Protein AF-A0A653CQY6-F1 (afdb_monomer)

Mean predicted aligned error: 9.06 Å

Solvent-accessible surface area (backbone atoms only — not comparable to full-atom values): 3576 Å² total; per-residue (Å²): 110,68,61,95,88,43,75,68,76,71,79,86,81,50,93,80,80,88,88,87,62,97,44,70,69,56,42,52,54,52,49,54,53,48,48,59,56,30,49,78,72,75,44,80,86,72,94,68,80,86,131

Foldseek 3Di:
DADPNDDDPDPPPDLDDDDDDPDPVSVVVVVVVVQVVCVVVVHDDDPDDDD

pLDDT: mean 77.07, std 12.74, range [48.38, 92.88]

Secondary structure (DSSP, 8-state):
-EETTEE---TTS-S------SSHHHHHHHHHHHHHHHHTTTPPP-SS---

Organism: Callosobruchus maculatus (NCBI:txid64391)

Sequence (51 aa):
ITIGGSKIFNLKFADDTTLIAASQEELVALLNILEQHSAAYGLVLTTTRPR

Radius of gyration: 11.48 Å; Cα contacts (8 Å, |Δi|>4): 16; chains: 1; bounding box: 22×30×28 Å

Structure (mmCIF, N/CA/C/O backbone):
data_AF-A0A653CQY6-F1
#
_entry.id   AF-A0A653CQY6-F1
#
loop_
_atom_site.group_PDB
_atom_site.id
_atom_site.type_symbol
_atom_site.label_atom_id
_atom_site.label_alt_id
_atom_site.label_comp_id
_atom_site.label_asym_id
_atom_site.label_entity_id
_atom_site.label_seq_id
_atom_site.pdbx_PDB_ins_code
_atom_site.Cartn_x
_atom_site.Cartn_y
_atom_site.Cartn_z
_atom_site.occupancy
_atom_site.B_iso_or_equiv
_atom_site.auth_seq_id
_atom_site.auth_comp_id
_atom_site.auth_asym_id
_atom_site.auth_atom_id
_atom_site.pdbx_PDB_model_num
ATOM 1 N N . ILE A 1 1 ? -2.699 -11.650 -4.927 1.00 55.38 1 ILE A N 1
ATOM 2 C CA . ILE A 1 1 ? -2.694 -11.335 -3.480 1.00 55.38 1 ILE A CA 1
ATOM 3 C C . ILE A 1 1 ? -4.128 -11.008 -3.084 1.00 55.38 1 ILE A C 1
ATOM 5 O O . ILE A 1 1 ? -4.831 -10.385 -3.876 1.00 55.38 1 ILE A O 1
ATOM 9 N N . THR A 1 2 ? -4.580 -11.496 -1.934 1.00 51.06 2 THR A N 1
ATOM 10 C CA . THR A 1 2 ? -5.930 -11.248 -1.411 1.00 51.06 2 THR A CA 1
ATOM 11 C C . THR A 1 2 ? -5.763 -10.376 -0.175 1.00 51.06 2 THR A C 1
ATOM 13 O O . THR A 1 2 ? -5.077 -10.791 0.753 1.00 51.06 2 THR A O 1
ATOM 16 N N . ILE A 1 3 ? -6.334 -9.174 -0.174 1.00 70.69 3 ILE A N 1
ATOM 17 C CA . ILE A 1 3 ? -6.348 -8.281 0.994 1.00 70.69 3 ILE A CA 1
ATOM 18 C C . ILE A 1 3 ? -7.812 -8.145 1.411 1.00 70.69 3 ILE A C 1
ATOM 20 O O .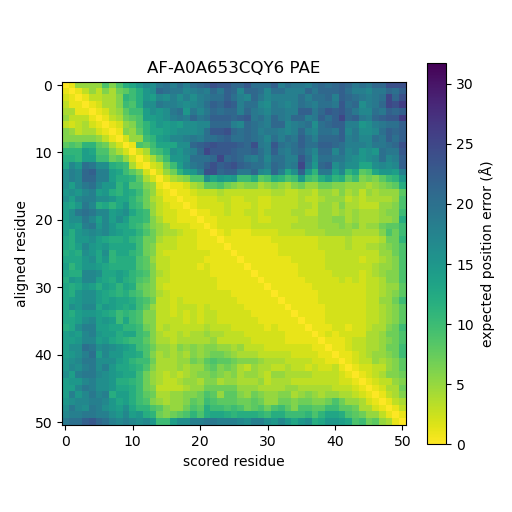 ILE A 1 3 ? -8.671 -7.914 0.559 1.00 70.69 3 ILE A O 1
ATOM 24 N N . GLY A 1 4 ? -8.120 -8.389 2.688 1.00 70.75 4 GLY A N 1
ATOM 25 C CA . GLY A 1 4 ? -9.493 -8.309 3.207 1.00 70.75 4 GLY A CA 1
ATOM 26 C C . GLY A 1 4 ? -10.500 -9.231 2.500 1.00 70.75 4 GLY A C 1
ATOM 27 O O . GLY A 1 4 ? -11.653 -8.859 2.313 1.00 70.75 4 GLY A O 1
ATOM 28 N N . GLY A 1 5 ? -10.068 -10.402 2.016 1.00 68.69 5 GLY A N 1
ATOM 29 C CA . GLY A 1 5 ? -10.934 -11.346 1.291 1.00 68.69 5 GLY A CA 1
ATOM 30 C C . GLY A 1 5 ? -11.283 -10.942 -0.150 1.00 68.69 5 GLY A C 1
ATOM 31 O O . GLY A 1 5 ? -11.879 -11.737 -0.873 1.00 68.69 5 GLY A O 1
ATOM 32 N N . SER A 1 6 ? -10.853 -9.761 -0.606 1.00 60.44 6 SER A N 1
ATOM 33 C CA . SER A 1 6 ? -11.049 -9.302 -1.982 1.00 60.44 6 SER A CA 1
ATOM 34 C C . SER A 1 6 ? -9.853 -9.661 -2.859 1.00 60.44 6 SER A C 1
ATOM 36 O O . SER A 1 6 ? -8.691 -9.413 -2.523 1.00 60.44 6 SER A O 1
ATOM 38 N N . LYS A 1 7 ? -10.139 -10.284 -4.006 1.00 66.56 7 LYS A N 1
ATOM 39 C CA . LYS A 1 7 ? -9.124 -10.681 -4.983 1.00 66.56 7 LYS A CA 1
ATOM 40 C C . LYS A 1 7 ? -8.668 -9.432 -5.741 1.00 66.56 7 LYS A C 1
ATOM 42 O O . LYS A 1 7 ? -9.450 -8.854 -6.488 1.00 66.56 7 LYS A O 1
ATOM 47 N N . ILE A 1 8 ? -7.416 -9.016 -5.547 1.00 69.94 8 ILE A N 1
ATOM 48 C CA . ILE A 1 8 ? -6.873 -7.838 -6.234 1.00 69.94 8 ILE A CA 1
ATOM 49 C C . ILE A 1 8 ? -6.613 -8.202 -7.698 1.00 69.94 8 ILE A C 1
ATOM 51 O O . ILE A 1 8 ? -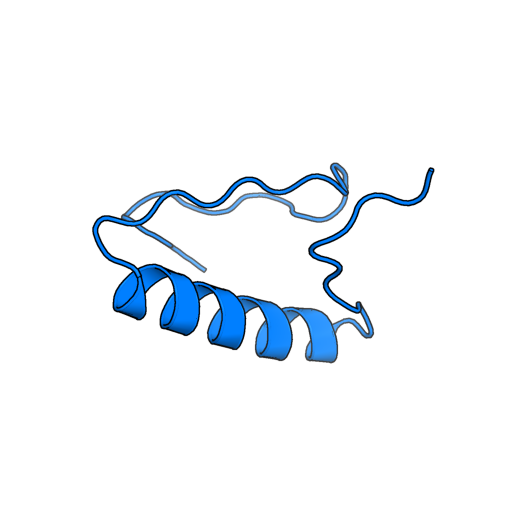5.686 -8.955 -8.006 1.00 69.94 8 ILE A O 1
ATOM 55 N N . PHE A 1 9 ? -7.458 -7.686 -8.593 1.00 53.69 9 PHE A N 1
ATOM 56 C CA . PHE A 1 9 ? -7.246 -7.725 -10.035 1.00 53.69 9 PHE A CA 1
ATOM 57 C C . PHE A 1 9 ? -6.653 -6.391 -10.498 1.00 53.69 9 PHE A C 1
ATOM 59 O O . PHE A 1 9 ? -7.292 -5.353 -10.412 1.00 53.69 9 PHE A O 1
ATOM 66 N N . ASN A 1 10 ? -5.439 -6.481 -11.042 1.00 50.03 10 ASN A N 1
ATOM 67 C CA . ASN A 1 10 ? -4.821 -5.519 -11.951 1.00 50.03 10 ASN A CA 1
ATOM 68 C C . ASN A 1 10 ? -4.551 -4.096 -11.407 1.00 50.03 10 ASN A C 1
ATOM 70 O O . ASN A 1 10 ? -5.245 -3.147 -11.750 1.00 50.03 10 ASN A O 1
ATOM 74 N N . LEU A 1 11 ? -3.426 -3.930 -10.702 1.00 57.12 11 LEU A N 1
ATOM 75 C CA . LEU A 1 11 ? -2.812 -2.622 -10.397 1.00 57.12 11 LEU A CA 1
ATOM 76 C C . LEU A 1 11 ? -2.226 -1.919 -11.650 1.00 57.12 11 LEU A C 1
ATOM 78 O O . LEU A 1 11 ? -1.692 -0.825 -11.568 1.00 57.12 11 LEU A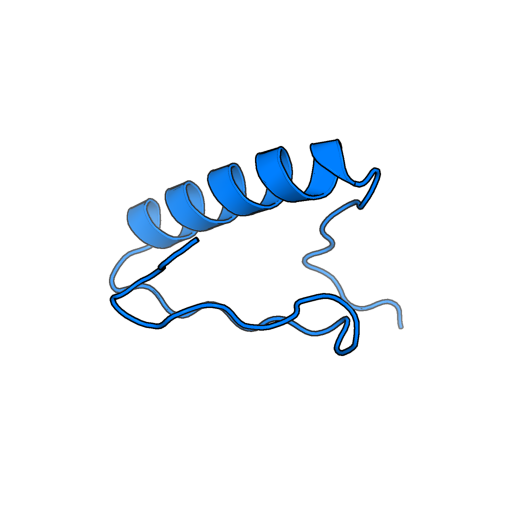 O 1
ATOM 82 N N . LYS A 1 12 ? -2.300 -2.538 -12.836 1.00 56.06 12 LYS A N 1
ATOM 83 C CA . LYS A 1 12 ? -1.585 -2.083 -14.040 1.00 56.06 12 LYS A CA 1
ATOM 84 C C . LYS A 1 12 ? -2.251 -0.909 -14.781 1.00 56.06 12 LYS A C 1
ATOM 86 O O . LYS A 1 12 ? -1.692 -0.456 -15.771 1.00 56.06 12 LYS A O 1
ATOM 91 N N . PHE A 1 13 ? -3.452 -0.470 -14.390 1.00 48.38 13 PHE A N 1
ATOM 92 C CA . PHE A 1 13 ? -4.236 0.494 -15.190 1.00 48.38 13 PHE A CA 1
ATOM 93 C C . PHE A 1 13 ? -4.913 1.630 -14.404 1.00 48.38 13 PHE A C 1
ATOM 95 O O . PHE A 1 13 ? -5.630 2.430 -14.999 1.00 48.38 13 PHE A O 1
ATOM 102 N N . ALA A 1 14 ? -4.685 1.719 -13.095 1.00 58.00 14 ALA A N 1
ATOM 103 C CA . ALA A 1 14 ? -5.106 2.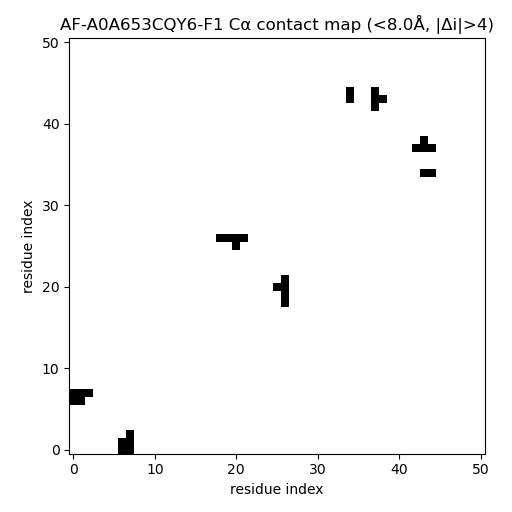842 -12.266 1.00 58.00 14 ALA A CA 1
ATOM 104 C C . ALA A 1 14 ? -3.967 3.144 -1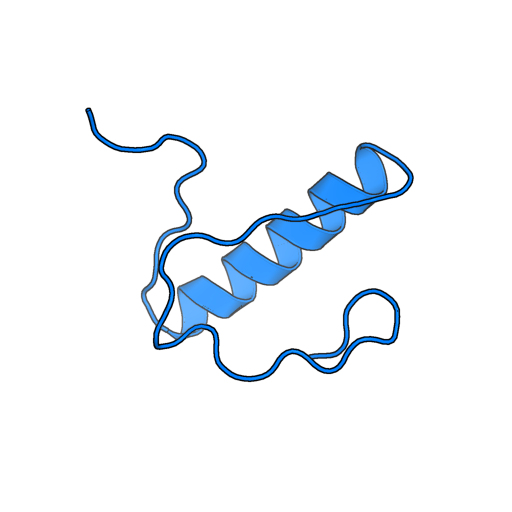1.284 1.00 58.00 14 ALA A C 1
ATOM 106 O O . ALA A 1 14 ? -3.705 2.338 -10.395 1.00 58.00 14 ALA A O 1
ATOM 107 N N . ASP A 1 15 ? -3.271 4.268 -11.472 1.00 71.75 15 ASP A N 1
ATOM 108 C CA . ASP A 1 15 ? -2.164 4.679 -10.591 1.00 71.75 15 ASP A CA 1
ATOM 109 C C . ASP A 1 15 ? -2.665 5.036 -9.179 1.00 71.75 15 ASP A C 1
ATOM 111 O O . ASP A 1 15 ? -1.946 4.912 -8.188 1.00 71.75 15 ASP A O 1
ATOM 115 N N . ASP A 1 16 ? -3.936 5.427 -9.071 1.00 76.44 16 ASP A N 1
ATOM 116 C CA . ASP A 1 16 ? -4.576 5.750 -7.805 1.00 76.44 16 ASP A CA 1
ATOM 117 C C . ASP A 1 16 ? -5.116 4.490 -7.115 1.00 76.44 16 ASP A C 1
ATOM 119 O O . ASP A 1 16 ? -6.111 3.896 -7.535 1.00 76.44 16 ASP A O 1
ATOM 123 N N . THR A 1 17 ? -4.499 4.123 -5.991 1.00 76.56 17 THR A N 1
ATOM 124 C CA . THR A 1 17 ? -4.981 3.063 -5.094 1.00 76.56 17 THR A CA 1
ATOM 125 C C . THR A 1 17 ? -5.445 3.663 -3.768 1.00 76.56 17 THR A C 1
ATOM 127 O O . THR A 1 17 ? -4.715 4.417 -3.133 1.00 76.56 17 THR A O 1
ATOM 130 N N . THR A 1 18 ? -6.657 3.319 -3.322 1.00 82.44 18 THR A N 1
ATOM 131 C CA . THR A 1 18 ? -7.179 3.676 -1.989 1.00 82.44 18 THR A CA 1
ATOM 132 C C . THR A 1 18 ? -7.202 2.430 -1.104 1.00 82.44 18 THR A C 1
ATOM 134 O O . THR A 1 18 ? -7.745 1.404 -1.509 1.00 82.44 18 THR A O 1
ATOM 137 N N . LEU A 1 19 ? -6.623 2.514 0.097 1.00 81.38 19 LEU A N 1
ATOM 138 C CA . LEU A 1 19 ? -6.591 1.432 1.089 1.00 81.38 19 LEU A CA 1
ATOM 139 C C . LEU A 1 19 ? -7.515 1.769 2.263 1.00 81.38 19 LEU A C 1
ATOM 141 O O . LEU A 1 19 ? -7.523 2.903 2.737 1.00 81.38 19 LEU A O 1
ATOM 145 N N . ILE A 1 20 ? -8.268 0.779 2.743 1.00 83.12 20 ILE A N 1
ATOM 146 C CA . ILE A 1 20 ? -9.126 0.884 3.929 1.00 83.12 20 ILE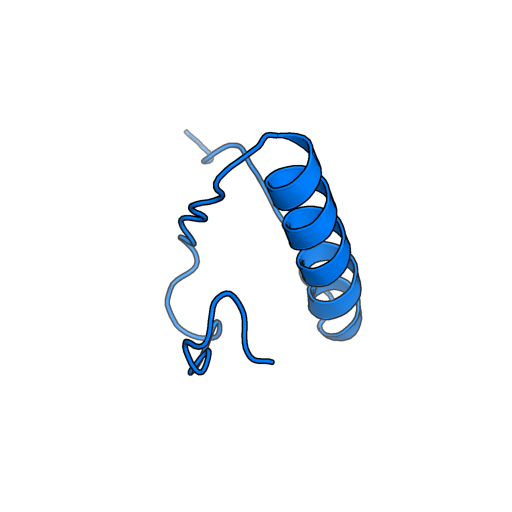 A CA 1
ATOM 147 C C . ILE A 1 20 ? -8.705 -0.231 4.885 1.00 83.12 20 ILE A C 1
ATOM 149 O O . ILE A 1 20 ? -8.621 -1.387 4.475 1.00 83.12 20 ILE A O 1
ATOM 153 N N . ALA A 1 21 ? -8.438 0.122 6.138 1.00 83.44 21 ALA A N 1
ATOM 154 C CA . ALA A 1 21 ? -8.035 -0.798 7.197 1.00 83.44 21 ALA A CA 1
ATOM 155 C C . ALA A 1 21 ? -8.801 -0.468 8.485 1.00 83.44 21 ALA A C 1
ATOM 157 O O . ALA A 1 21 ? -9.254 0.666 8.663 1.00 83.44 21 ALA A O 1
ATOM 158 N N . ALA A 1 22 ? -8.950 -1.447 9.376 1.00 88.62 22 ALA A N 1
ATOM 159 C CA . ALA A 1 22 ? -9.647 -1.272 10.646 1.00 88.62 22 ALA A CA 1
ATOM 160 C C . ALA A 1 22 ? -8.784 -0.559 11.703 1.00 88.62 22 ALA A C 1
ATOM 162 O O . ALA A 1 22 ? -9.327 0.023 12.643 1.00 88.62 22 ALA A O 1
ATOM 163 N N . SER A 1 23 ? -7.454 -0.581 11.553 1.00 91.31 23 SER A N 1
ATOM 164 C CA . SER A 1 23 ? -6.515 0.139 12.419 1.00 91.31 23 SER A CA 1
ATOM 165 C C . SER A 1 23 ? -5.308 0.685 11.650 1.00 91.31 23 SER A C 1
ATOM 167 O O . SER A 1 23 ? -5.059 0.334 10.492 1.00 91.31 23 SER A O 1
ATOM 169 N N . GLN A 1 24 ? -4.539 1.557 12.306 1.00 91.25 24 GLN A N 1
ATOM 170 C CA . GLN A 1 24 ? -3.322 2.122 11.728 1.00 91.25 24 GLN A CA 1
ATOM 171 C C . GLN A 1 24 ? -2.228 1.061 11.550 1.00 91.25 24 GLN A C 1
ATOM 173 O O . GLN A 1 24 ? -1.521 1.076 10.547 1.00 91.25 24 GLN A O 1
ATOM 178 N N . GLU A 1 25 ? -2.115 0.112 12.475 1.00 92.88 25 GLU A N 1
ATOM 179 C CA . GLU A 1 25 ? -1.149 -0.988 12.410 1.00 92.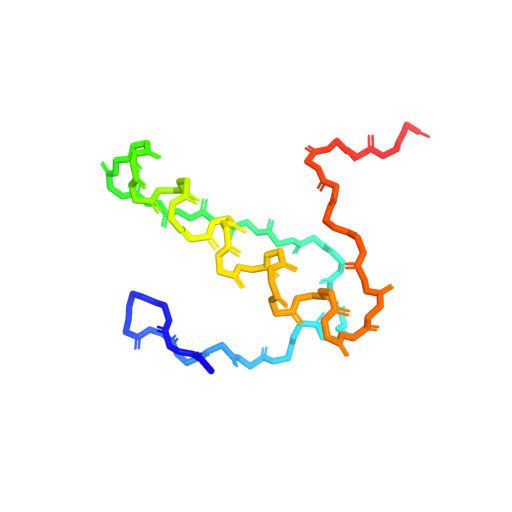88 25 GLU A CA 1
ATOM 180 C C . GLU A 1 25 ? -1.436 -1.904 11.217 1.00 92.88 25 GLU A C 1
ATOM 182 O O . GLU A 1 25 ? -0.513 -2.297 10.501 1.00 92.88 25 GLU A O 1
ATOM 187 N N . GLU A 1 26 ? -2.716 -2.197 10.962 1.00 87.50 26 GLU A N 1
ATOM 188 C CA . GLU A 1 26 ? -3.128 -2.956 9.782 1.00 87.50 26 GLU A CA 1
ATOM 189 C C . GLU A 1 26 ? -2.781 -2.186 8.503 1.00 87.50 26 GLU A C 1
ATOM 191 O O . GLU A 1 26 ? -2.185 -2.754 7.589 1.00 87.50 26 GLU A O 1
ATOM 196 N N . LEU A 1 27 ? -3.049 -0.877 8.455 1.00 88.75 27 LEU A N 1
ATOM 197 C CA . LEU A 1 27 ? -2.684 -0.054 7.302 1.00 88.75 27 LEU A CA 1
ATOM 198 C C . LEU A 1 27 ? -1.169 -0.064 7.036 1.00 88.75 27 LEU A C 1
ATOM 200 O O . LEU A 1 27 ? -0.753 -0.207 5.888 1.00 88.75 27 LEU A O 1
ATOM 204 N N . VAL A 1 28 ? -0.341 0.041 8.079 1.00 90.56 28 VAL A N 1
ATOM 205 C CA . VAL A 1 28 ? 1.126 -0.010 7.959 1.00 90.56 28 VAL A CA 1
ATOM 206 C C . VAL A 1 28 ? 1.591 -1.375 7.443 1.00 90.56 28 VAL A C 1
ATOM 208 O O . VAL A 1 28 ? 2.447 -1.436 6.559 1.00 90.56 28 VAL A O 1
ATOM 211 N N . ALA A 1 29 ? 1.003 -2.472 7.931 1.00 88.75 29 ALA A N 1
ATOM 212 C CA . ALA A 1 29 ? 1.311 -3.812 7.436 1.00 88.75 29 ALA A CA 1
ATOM 213 C C . ALA A 1 29 ? 0.952 -3.971 5.946 1.00 88.75 29 ALA A C 1
ATOM 215 O O . ALA A 1 29 ? 1.740 -4.528 5.179 1.00 88.75 29 ALA A O 1
ATOM 216 N N . LEU A 1 30 ? -0.198 -3.436 5.518 1.00 88.12 30 LEU A N 1
ATOM 217 C CA . LEU A 1 30 ? -0.624 -3.450 4.115 1.00 88.12 30 LEU A CA 1
ATOM 218 C C . LEU A 1 30 ? 0.298 -2.614 3.220 1.00 88.12 30 LEU A C 1
ATOM 220 O O . LEU A 1 30 ? 0.645 -3.062 2.126 1.00 88.12 30 LEU A O 1
ATOM 224 N N . LEU A 1 31 ? 0.730 -1.438 3.685 1.00 88.75 31 LEU A N 1
ATOM 225 C CA . LEU A 1 31 ? 1.677 -0.586 2.961 1.00 88.75 31 LEU A CA 1
ATOM 226 C C . LEU A 1 31 ? 3.029 -1.278 2.763 1.00 88.75 31 LEU A C 1
ATOM 228 O O . LEU A 1 31 ? 3.546 -1.273 1.651 1.00 88.75 31 LEU A O 1
ATOM 232 N N . ASN A 1 32 ? 3.560 -1.935 3.796 1.00 89.94 32 ASN A N 1
ATOM 233 C CA . ASN A 1 32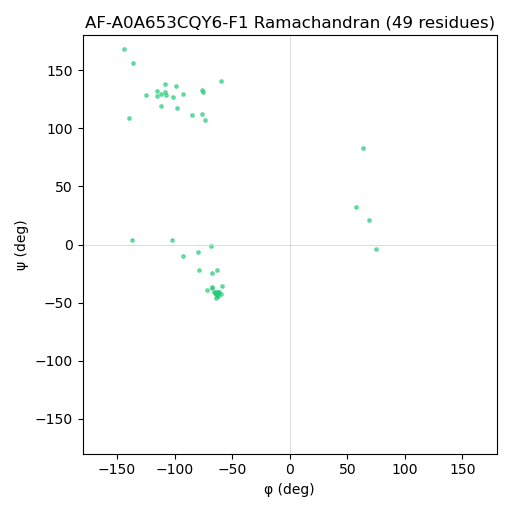 ? 4.829 -2.660 3.705 1.00 89.94 32 ASN A CA 1
ATOM 234 C C . ASN A 1 32 ? 4.761 -3.821 2.692 1.00 89.94 32 ASN A C 1
ATOM 236 O O . ASN A 1 32 ? 5.675 -4.024 1.897 1.00 89.94 32 ASN A O 1
ATOM 240 N N . ILE A 1 33 ? 3.645 -4.561 2.666 1.00 87.69 33 ILE A N 1
ATOM 241 C CA . ILE A 1 33 ? 3.427 -5.633 1.679 1.00 87.69 33 ILE A CA 1
ATOM 242 C C . ILE A 1 33 ? 3.358 -5.058 0.259 1.00 87.69 33 ILE A C 1
ATOM 244 O O . ILE A 1 33 ? 3.931 -5.631 -0.670 1.00 87.69 33 ILE A O 1
ATOM 248 N N . LEU A 1 34 ? 2.654 -3.937 0.079 1.00 86.19 34 LEU A N 1
ATOM 249 C CA . LEU A 1 34 ? 2.539 -3.280 -1.220 1.00 86.19 34 LEU A CA 1
ATOM 250 C C . LEU A 1 34 ? 3.882 -2.744 -1.708 1.00 86.19 34 LEU A C 1
ATOM 252 O O . LEU A 1 34 ? 4.187 -2.929 -2.880 1.00 86.19 34 LEU A O 1
ATOM 256 N N . GLU A 1 35 ? 4.683 -2.136 -0.835 1.00 87.12 35 GLU A N 1
ATOM 257 C CA . GLU A 1 35 ? 6.004 -1.600 -1.178 1.00 87.12 35 GLU A CA 1
ATOM 258 C C . GLU A 1 35 ? 6.961 -2.718 -1.605 1.00 87.12 35 GLU A C 1
ATOM 260 O O . GLU A 1 35 ? 7.606 -2.635 -2.651 1.00 87.12 35 GLU A O 1
ATOM 265 N N . GLN A 1 36 ? 7.000 -3.822 -0.854 1.00 86.94 36 GLN A N 1
ATOM 266 C CA . GLN A 1 36 ? 7.806 -4.989 -1.221 1.00 86.94 36 GLN A CA 1
ATOM 267 C C . GLN A 1 36 ? 7.365 -5.595 -2.557 1.00 86.94 36 GLN A C 1
ATOM 269 O O . GLN A 1 36 ? 8.198 -5.990 -3.376 1.00 86.94 36 GLN A O 1
ATOM 274 N N . HIS A 1 37 ? 6.054 -5.669 -2.798 1.00 85.62 37 HIS A N 1
ATOM 275 C CA . HIS A 1 37 ? 5.534 -6.204 -4.049 1.00 85.62 37 HIS A CA 1
ATOM 276 C C . HIS A 1 37 ? 5.780 -5.255 -5.227 1.00 85.62 37 HIS A C 1
ATOM 278 O O . HIS A 1 37 ? 6.132 -5.719 -6.309 1.00 85.62 37 HIS A O 1
ATOM 284 N N . SER A 1 38 ? 5.645 -3.940 -5.029 1.00 84.44 38 SER A N 1
ATOM 285 C CA . SER A 1 38 ? 5.888 -2.928 -6.061 1.00 84.44 38 SER A CA 1
ATOM 286 C C . SER A 1 38 ? 7.368 -2.855 -6.435 1.00 84.44 38 SER A C 1
ATOM 288 O O . SER A 1 38 ? 7.688 -2.749 -7.620 1.00 84.44 38 SER A O 1
ATOM 290 N N . ALA A 1 39 ? 8.271 -3.015 -5.462 1.00 86.06 39 ALA A N 1
ATOM 291 C CA . ALA A 1 39 ? 9.712 -3.074 -5.687 1.00 86.06 39 ALA A CA 1
ATOM 292 C C . ALA A 1 39 ? 10.112 -4.218 -6.634 1.00 86.06 39 ALA A C 1
ATOM 294 O O . ALA A 1 39 ? 10.984 -4.031 -7.482 1.00 86.06 39 ALA A O 1
ATOM 295 N N . ALA A 1 40 ? 9.426 -5.366 -6.576 1.00 87.56 40 ALA A N 1
ATOM 296 C CA . ALA A 1 40 ? 9.642 -6.470 -7.519 1.00 87.56 40 ALA A CA 1
ATOM 297 C C . ALA A 1 40 ? 9.298 -6.100 -8.977 1.00 87.56 40 ALA A C 1
ATOM 299 O O . ALA A 1 40 ? 9.805 -6.722 -9.909 1.00 87.56 40 ALA A O 1
ATOM 300 N N . TYR A 1 41 ? 8.467 -5.074 -9.174 1.00 84.75 41 TYR A N 1
ATOM 301 C CA . TYR A 1 41 ? 8.126 -4.508 -10.480 1.00 84.75 41 TYR A CA 1
ATOM 302 C C . TYR A 1 41 ? 8.873 -3.199 -10.788 1.00 84.75 41 TYR A C 1
ATOM 304 O O . TYR A 1 41 ? 8.608 -2.587 -11.821 1.00 84.75 41 TYR A O 1
ATOM 312 N N . GLY A 1 42 ? 9.794 -2.756 -9.920 1.00 85.88 42 GLY A N 1
ATOM 313 C CA . GLY A 1 42 ? 10.506 -1.480 -10.065 1.00 85.88 42 GLY A CA 1
ATOM 314 C C . GLY A 1 42 ? 9.624 -0.242 -9.865 1.00 85.88 42 GLY A C 1
ATOM 315 O O . GLY A 1 42 ? 9.966 0.836 -10.344 1.00 85.88 42 GLY A O 1
ATOM 316 N N . LEU A 1 43 ? 8.481 -0.392 -9.192 1.00 84.50 43 LEU A N 1
ATOM 317 C CA . LEU A 1 43 ? 7.518 0.678 -8.943 1.00 84.50 43 LEU A CA 1
ATOM 318 C C . LEU A 1 43 ? 7.707 1.262 -7.539 1.00 84.50 43 LEU A C 1
ATOM 320 O O . LEU A 1 43 ? 7.830 0.522 -6.559 1.00 84.50 43 LEU A O 1
ATOM 324 N N . VAL A 1 44 ? 7.670 2.592 -7.445 1.00 84.00 44 VAL A N 1
ATOM 325 C CA . VAL A 1 44 ? 7.742 3.338 -6.181 1.00 84.00 44 VAL A CA 1
ATOM 326 C C . VAL A 1 44 ? 6.340 3.782 -5.786 1.00 84.00 44 VAL A C 1
ATOM 328 O O . VAL A 1 44 ? 5.646 4.425 -6.572 1.00 84.00 44 VAL A O 1
ATOM 331 N N . LEU A 1 45 ? 5.926 3.454 -4.562 1.00 82.75 45 LEU A N 1
ATOM 332 C CA . LEU A 1 45 ? 4.675 3.958 -4.005 1.00 82.75 45 LEU A CA 1
ATOM 333 C C . LEU A 1 45 ? 4.845 5.425 -3.601 1.00 82.75 45 LEU A C 1
ATOM 335 O O . LEU A 1 45 ? 5.783 5.773 -2.886 1.00 82.75 45 LEU A O 1
ATOM 339 N N . THR A 1 46 ? 3.911 6.277 -4.018 1.00 82.31 46 THR A N 1
ATOM 340 C CA . THR A 1 46 ? 3.809 7.657 -3.534 1.00 82.31 46 THR A CA 1
ATOM 341 C C . THR A 1 46 ? 2.507 7.837 -2.767 1.00 82.31 46 THR A C 1
ATOM 343 O O . THR A 1 46 ? 1.439 7.433 -3.222 1.00 82.31 46 THR A O 1
ATOM 346 N N . THR A 1 47 ? 2.586 8.440 -1.583 1.00 77.00 47 THR A N 1
ATOM 347 C CA . THR A 1 47 ? 1.408 8.812 -0.781 1.00 77.00 47 THR A CA 1
ATOM 348 C C . THR A 1 47 ? 0.951 10.239 -1.067 1.00 77.00 47 THR A C 1
ATOM 350 O O . THR A 1 47 ? -0.132 10.648 -0.651 1.00 77.00 47 THR A O 1
ATOM 353 N N . THR A 1 48 ? 1.761 11.002 -1.802 1.00 76.88 48 THR A N 1
ATOM 354 C CA . THR A 1 48 ? 1.458 12.359 -2.236 1.00 76.88 48 THR A CA 1
ATOM 355 C C . THR A 1 48 ? 1.174 12.363 -3.730 1.00 76.88 48 THR A C 1
ATOM 357 O O . THR A 1 48 ? 1.927 11.811 -4.536 1.00 76.88 48 THR A O 1
ATOM 360 N N . ARG A 1 49 ? 0.065 12.999 -4.117 1.00 71.12 49 ARG A N 1
ATOM 361 C CA . ARG A 1 49 ? -0.196 13.269 -5.530 1.00 71.12 49 ARG A CA 1
ATOM 362 C C . ARG A 1 49 ? 0.676 14.448 -5.981 1.00 71.12 49 ARG A C 1
ATOM 364 O O . ARG A 1 49 ? 0.721 15.447 -5.254 1.00 71.12 49 ARG A O 1
ATOM 371 N N . PRO A 1 50 ? 1.365 14.361 -7.133 1.00 66.06 50 PRO A N 1
ATOM 372 C CA . PRO A 1 50 ? 2.021 15.526 -7.717 1.00 66.06 50 PRO A CA 1
ATOM 373 C C . PRO A 1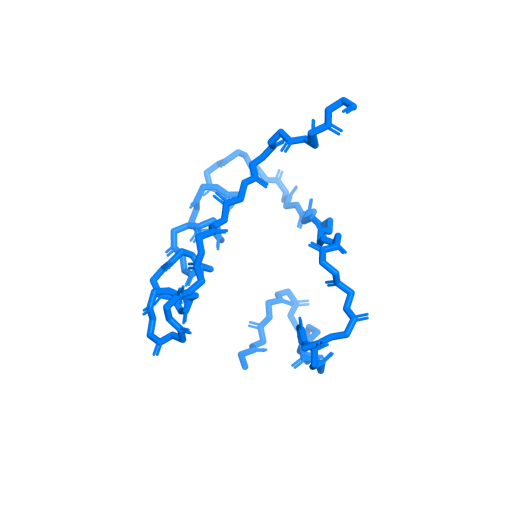 50 ? 0.971 16.609 -8.015 1.00 66.06 50 PRO A C 1
ATOM 375 O O . PRO A 1 50 ? -0.161 16.290 -8.380 1.00 66.06 50 PRO A O 1
ATOM 378 N N . ARG A 1 51 ? 1.337 17.872 -7.770 1.00 65.31 51 ARG A N 1
ATOM 379 C CA . ARG A 1 51 ? 0.481 19.044 -8.017 1.00 65.31 51 ARG A CA 1
ATOM 380 C C . ARG A 1 51 ? 0.354 19.355 -9.500 1.00 65.31 51 ARG A C 1
ATOM 382 O O . ARG A 1 51 ? 1.362 19.157 -10.212 1.00 65.31 51 ARG A O 1
#